Protein AF-A0A969GE03-F1 (afdb_monomer_lite)

Sequence (75 aa):
MKLLFLFLDGIGLGEDNPEINPFAKANMPFLESLLGSKKIIKTSAPVENDQVTLLAIDPNLGVKGLPQSATGQAV

Secondary structure (DSSP, 8-state):
--------TT-----S-TTT-HHHHS--HHHHHHTTS--SSGGG--EE-SS-EE----TTTT-SSS--TTSS---

Structure (mmCIF, N/CA/C/O backbone):
data_AF-A0A969GE03-F1
#
_entry.id   AF-A0A969GE03-F1
#
loop_
_atom_site.group_PDB
_atom_site.id
_atom_site.type_symbol
_atom_site.label_atom_id
_atom_site.label_alt_id
_atom_site.label_comp_id
_atom_site.label_asym_id
_atom_site.label_entity_id
_atom_site.label_seq_id
_atom_site.pdbx_PDB_ins_code
_atom_site.Cartn_x
_atom_site.Cartn_y
_atom_site.Cartn_z
_atom_site.occupancy
_atom_site.B_iso_or_equiv
_atom_site.auth_seq_id
_atom_site.auth_comp_id
_atom_site.auth_asym_id
_atom_site.auth_atom_id
_atom_site.pdbx_PDB_model_num
ATOM 1 N N . MET A 1 1 ? -27.894 -2.654 -4.244 1.00 79.81 1 MET A N 1
ATOM 2 C CA . MET A 1 1 ? -26.510 -2.673 -3.725 1.00 79.81 1 MET A CA 1
ATOM 3 C C . MET A 1 1 ? -25.683 -1.720 -4.575 1.00 79.81 1 MET A C 1
ATOM 5 O O . MET A 1 1 ? -25.838 -1.764 -5.788 1.00 79.81 1 MET A O 1
ATOM 9 N N . LYS A 1 2 ? -24.912 -0.807 -3.976 1.00 93.00 2 LYS A N 1
ATOM 10 C CA . LYS A 1 2 ? -24.056 0.146 -4.704 1.00 93.00 2 LYS A CA 1
ATOM 11 C C . LYS A 1 2 ? -22.600 -0.210 -4.408 1.00 93.00 2 LYS A C 1
ATOM 13 O O . LYS A 1 2 ? -22.285 -0.467 -3.252 1.00 93.00 2 LYS A O 1
ATOM 18 N N . LEU A 1 3 ? -21.759 -0.238 -5.436 1.00 95.19 3 LEU A N 1
ATOM 19 C CA . LEU A 1 3 ? -20.327 -0.507 -5.334 1.00 95.19 3 LEU A CA 1
ATOM 20 C C . LEU A 1 3 ? -19.569 0.745 -5.775 1.00 95.19 3 LEU A C 1
ATOM 22 O O . LEU A 1 3 ? -19.900 1.323 -6.810 1.00 95.19 3 LEU A O 1
ATOM 26 N N . LEU A 1 4 ? -18.558 1.137 -5.004 1.00 95.94 4 LEU A N 1
ATOM 27 C CA . LEU A 1 4 ? -17.558 2.108 -5.425 1.00 95.94 4 LEU A CA 1
ATOM 28 C C . LEU A 1 4 ? -16.257 1.354 -5.690 1.00 95.94 4 LEU A C 1
ATOM 30 O O . LEU A 1 4 ? -15.730 0.703 -4.793 1.00 95.94 4 LEU A O 1
ATOM 34 N N . PHE A 1 5 ? -15.752 1.457 -6.914 1.00 95.50 5 PHE A N 1
ATOM 35 C CA . PHE A 1 5 ? -14.440 0.950 -7.290 1.00 95.50 5 PHE A CA 1
ATOM 36 C C . PHE A 1 5 ? -13.519 2.137 -7.564 1.00 95.50 5 PHE A C 1
ATOM 38 O O . PHE A 1 5 ? -13.852 3.003 -8.372 1.00 95.50 5 PHE A O 1
ATOM 45 N N . LEU A 1 6 ? -12.384 2.185 -6.867 1.00 92.81 6 LEU A N 1
ATOM 46 C CA . LEU A 1 6 ? -11.359 3.208 -7.042 1.00 92.81 6 LEU A CA 1
ATOM 47 C C . LEU A 1 6 ? -10.110 2.545 -7.617 1.00 92.81 6 LEU A C 1
ATOM 49 O O . LEU A 1 6 ? -9.536 1.659 -6.989 1.00 92.81 6 LEU A O 1
ATOM 53 N N . PHE A 1 7 ? -9.688 2.993 -8.796 1.00 89.62 7 PHE A N 1
ATOM 54 C CA . PHE A 1 7 ? -8.422 2.603 -9.407 1.00 89.62 7 PHE A CA 1
ATOM 55 C C . PHE A 1 7 ? -7.447 3.777 -9.311 1.00 89.62 7 PHE A C 1
ATOM 57 O O . PHE A 1 7 ? -7.756 4.871 -9.783 1.00 89.62 7 PHE A O 1
ATOM 64 N N . LEU A 1 8 ? -6.298 3.559 -8.670 1.00 89.12 8 LEU A N 1
ATOM 65 C CA . LEU A 1 8 ? -5.274 4.580 -8.468 1.00 89.12 8 LEU A CA 1
ATOM 66 C C . LEU A 1 8 ? -4.035 4.210 -9.287 1.00 89.12 8 LEU A C 1
ATOM 68 O O . LEU A 1 8 ? -3.227 3.389 -8.858 1.00 89.12 8 LEU A O 1
ATOM 72 N N . ASP A 1 9 ? -3.907 4.804 -10.472 1.00 85.19 9 ASP A N 1
ATOM 73 C CA . ASP A 1 9 ? -2.760 4.565 -11.350 1.00 85.19 9 ASP A CA 1
ATOM 74 C C . ASP A 1 9 ? -1.459 5.121 -10.746 1.00 85.19 9 ASP A C 1
ATOM 76 O O . ASP A 1 9 ? -1.459 6.127 -10.033 1.00 85.19 9 ASP A O 1
ATOM 80 N N . GLY A 1 10 ? -0.344 4.447 -11.022 1.00 84.06 10 GLY A N 1
ATOM 81 C CA . GLY A 1 10 ? 0.984 4.820 -10.534 1.00 84.06 10 GLY A CA 1
ATOM 82 C C . GLY A 1 10 ? 1.199 4.634 -9.028 1.00 84.06 10 GLY A C 1
ATOM 83 O O . GLY A 1 10 ? 2.233 5.060 -8.513 1.00 84.06 10 GLY A O 1
ATOM 84 N N . ILE A 1 11 ? 0.262 4.002 -8.311 1.00 88.88 11 ILE A N 1
ATOM 85 C CA . ILE A 1 11 ? 0.375 3.745 -6.872 1.00 88.88 11 ILE A CA 1
ATOM 86 C C . ILE A 1 11 ? 0.654 2.266 -6.608 1.00 88.88 11 ILE A C 1
ATOM 88 O O . ILE A 1 11 ? -0.047 1.380 -7.088 1.00 88.88 11 ILE A O 1
ATOM 92 N N . GLY A 1 12 ? 1.672 2.008 -5.786 1.00 89.50 12 GLY A N 1
ATOM 93 C CA . GLY A 1 12 ? 2.015 0.681 -5.287 1.00 89.50 12 GLY A CA 1
ATOM 94 C C . GLY A 1 12 ? 2.428 0.714 -3.818 1.00 89.50 12 GLY A C 1
ATOM 95 O O . GLY A 1 12 ? 2.528 1.777 -3.202 1.00 89.50 12 GLY A O 1
ATOM 96 N N . LEU A 1 13 ? 2.690 -0.465 -3.253 1.00 93.56 13 LEU A N 1
ATOM 97 C CA . LEU A 1 13 ? 3.185 -0.601 -1.884 1.00 93.56 13 LEU A CA 1
ATOM 98 C C . LEU A 1 13 ? 4.719 -0.536 -1.869 1.00 93.56 13 LEU A C 1
ATOM 100 O O . LEU A 1 13 ? 5.396 -1.493 -2.246 1.00 93.56 13 LEU A O 1
ATOM 104 N N . GLY A 1 14 ? 5.257 0.607 -1.442 1.00 94.06 14 GLY A N 1
ATOM 105 C CA . GLY A 1 14 ? 6.698 0.855 -1.315 1.00 94.06 14 GLY A CA 1
ATOM 106 C C . GLY A 1 14 ? 7.267 0.558 0.078 1.00 94.06 14 GLY A C 1
ATOM 107 O O . GLY A 1 14 ? 6.530 0.254 1.016 1.00 94.06 14 GLY A O 1
ATOM 108 N N . GLU A 1 15 ? 8.590 0.672 0.209 1.00 96.38 15 GLU A N 1
ATOM 109 C CA . GLU A 1 15 ? 9.331 0.485 1.469 1.00 96.38 15 GLU A CA 1
ATOM 110 C C . GLU A 1 15 ? 8.944 1.518 2.544 1.00 96.38 15 GLU A C 1
ATOM 112 O O . GLU A 1 15 ? 8.470 2.612 2.222 1.00 96.38 15 GLU A O 1
ATOM 117 N N . ASP A 1 16 ? 9.183 1.198 3.820 1.00 97.00 16 ASP A N 1
ATOM 118 C CA . ASP A 1 16 ? 8.988 2.127 4.945 1.00 97.00 16 ASP A CA 1
ATOM 119 C C . ASP A 1 16 ? 10.101 3.186 5.001 1.00 97.00 16 ASP A C 1
ATOM 121 O O . ASP A 1 16 ? 11.000 3.155 5.839 1.00 97.00 16 ASP A O 1
ATOM 125 N N . ASN A 1 17 ? 10.100 4.087 4.023 1.00 97.56 17 ASN A N 1
ATOM 126 C CA . ASN A 1 17 ? 11.086 5.151 3.917 1.00 97.56 17 ASN A CA 1
ATOM 127 C C . ASN A 1 17 ? 10.390 6.488 3.617 1.00 97.56 17 ASN A C 1
ATOM 129 O O . ASN A 1 17 ? 10.045 6.745 2.459 1.00 97.56 17 ASN A O 1
ATOM 1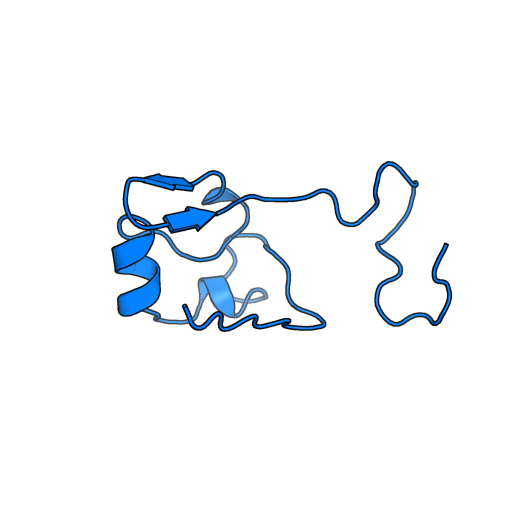33 N N . PRO A 1 18 ? 10.205 7.359 4.627 1.00 97.00 18 PRO A N 1
ATOM 134 C CA . PRO A 1 18 ? 9.534 8.650 4.469 1.00 97.00 18 PRO A CA 1
ATOM 135 C C . PRO A 1 18 ? 10.188 9.622 3.474 1.00 97.00 18 PRO A C 1
ATOM 137 O O . PRO A 1 18 ? 9.517 10.551 3.026 1.00 97.00 18 PRO A O 1
ATOM 140 N N . GLU A 1 19 ? 11.459 9.423 3.110 1.00 97.88 19 GLU A N 1
ATOM 141 C CA . GLU A 1 19 ? 12.166 10.290 2.155 1.00 97.88 19 GLU A CA 1
ATOM 142 C C . GLU A 1 19 ? 11.792 9.999 0.694 1.00 97.88 19 GLU A C 1
ATOM 144 O O . GLU A 1 19 ? 11.906 10.879 -0.156 1.00 97.88 19 GLU A O 1
ATOM 149 N N . ILE A 1 20 ? 11.321 8.783 0.391 1.00 95.88 20 ILE A N 1
ATOM 150 C CA . ILE A 1 20 ? 11.003 8.352 -0.985 1.00 95.88 20 ILE A CA 1
ATOM 151 C C . ILE A 1 20 ? 9.590 7.782 -1.146 1.00 95.88 20 ILE A C 1
ATOM 153 O O . ILE A 1 20 ? 9.100 7.683 -2.267 1.00 95.88 20 ILE A O 1
ATOM 157 N N . ASN A 1 21 ? 8.931 7.398 -0.051 1.00 96.56 21 ASN A N 1
ATOM 158 C CA . ASN A 1 21 ? 7.585 6.841 -0.052 1.00 96.56 21 ASN A CA 1
ATOM 159 C C . ASN A 1 21 ? 6.604 7.822 0.619 1.00 96.56 21 ASN A C 1
ATOM 161 O O . ASN A 1 21 ? 6.549 7.902 1.852 1.00 96.56 21 ASN A O 1
ATOM 165 N N . PRO A 1 22 ? 5.768 8.533 -0.162 1.00 96.06 22 PRO A N 1
ATOM 166 C CA . PRO A 1 22 ? 4.761 9.438 0.380 1.00 96.06 22 PRO A CA 1
ATOM 167 C C . PRO A 1 22 ? 3.787 8.766 1.353 1.00 96.06 22 PRO A C 1
ATOM 169 O O . PRO A 1 22 ? 3.363 9.414 2.305 1.00 96.06 22 PRO A O 1
ATOM 172 N N . PHE A 1 23 ? 3.472 7.477 1.182 1.00 96.38 23 PHE A N 1
ATOM 173 C CA . PHE A 1 23 ? 2.595 6.742 2.101 1.00 96.38 23 PHE A CA 1
ATOM 174 C C . PHE A 1 23 ? 3.270 6.398 3.436 1.00 96.38 23 PHE A C 1
ATOM 176 O O . PHE A 1 23 ? 2.584 6.291 4.451 1.00 96.38 23 PHE A O 1
ATOM 183 N N . ALA A 1 24 ? 4.603 6.290 3.469 1.00 97.00 24 ALA A N 1
ATOM 184 C CA . ALA A 1 24 ? 5.348 6.173 4.724 1.00 97.00 24 ALA A CA 1
ATOM 185 C C . ALA A 1 24 ? 5.331 7.504 5.499 1.00 97.00 24 ALA A C 1
ATOM 187 O O . ALA A 1 24 ? 5.196 7.527 6.724 1.00 97.00 24 ALA A O 1
ATOM 188 N N . LYS A 1 25 ? 5.385 8.637 4.787 1.00 97.38 25 LYS A N 1
ATOM 189 C CA . LYS A 1 25 ? 5.393 9.982 5.383 1.00 97.38 25 LYS A CA 1
ATOM 190 C C . LYS A 1 25 ? 4.007 10.509 5.762 1.00 97.38 25 LYS A C 1
ATOM 192 O O . LYS A 1 25 ? 3.874 11.195 6.772 1.00 97.38 25 LYS A O 1
ATOM 197 N N . ALA A 1 26 ? 2.988 10.226 4.955 1.00 97.06 26 ALA A N 1
ATOM 198 C CA . ALA A 1 26 ? 1.645 10.760 5.138 1.00 97.06 26 ALA A CA 1
ATOM 199 C C . ALA A 1 26 ? 1.022 10.304 6.467 1.00 97.06 26 ALA A C 1
ATOM 201 O O . ALA A 1 26 ? 1.225 9.173 6.912 1.00 97.06 26 ALA A O 1
ATOM 202 N N . ASN A 1 27 ? 0.248 11.200 7.082 1.00 96.81 27 ASN A N 1
ATOM 203 C CA . ASN A 1 27 ? -0.594 10.899 8.236 1.00 96.81 27 ASN A CA 1
ATOM 204 C C . ASN A 1 27 ? -2.011 10.592 7.736 1.00 96.81 27 ASN A C 1
ATOM 206 O O . ASN A 1 27 ? -2.684 11.494 7.234 1.00 96.81 27 ASN A O 1
ATOM 210 N N . MET A 1 28 ? -2.452 9.337 7.841 1.00 96.88 28 MET A N 1
ATOM 211 C CA . MET A 1 28 ? -3.745 8.889 7.306 1.00 96.88 28 MET A CA 1
ATOM 212 C C . MET A 1 28 ? -4.573 8.178 8.384 1.00 96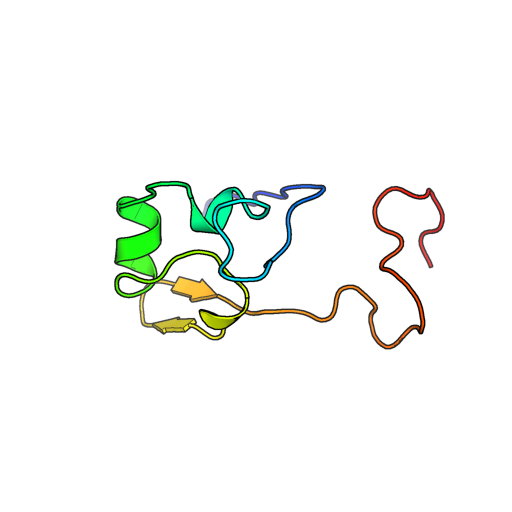.88 28 MET A C 1
ATOM 214 O O . MET A 1 28 ? -4.854 6.987 8.256 1.00 96.88 28 MET A O 1
ATOM 218 N N . PRO A 1 29 ? -5.023 8.887 9.433 1.00 97.12 29 PRO A N 1
ATOM 219 C CA . PRO A 1 29 ? -5.528 8.262 10.658 1.00 97.12 29 PRO A CA 1
ATOM 220 C C . PRO A 1 29 ? -6.732 7.338 10.433 1.00 97.12 29 PRO A C 1
ATOM 222 O O . PRO A 1 29 ? -6.837 6.297 11.073 1.00 97.12 29 PRO A O 1
ATOM 225 N N . PHE A 1 30 ? -7.628 7.678 9.500 1.00 96.62 30 PHE A N 1
ATOM 226 C CA . PHE A 1 30 ? -8.770 6.821 9.175 1.00 96.62 30 PHE A CA 1
ATOM 227 C C . PHE A 1 30 ? -8.331 5.491 8.548 1.00 96.62 30 PHE A C 1
ATOM 229 O O . PHE A 1 30 ? -8.702 4.429 9.041 1.00 96.62 30 PHE A O 1
ATOM 236 N N . LEU A 1 31 ? -7.498 5.534 7.503 1.00 95.06 31 LEU A N 1
ATOM 237 C CA . LEU A 1 31 ? -6.992 4.323 6.850 1.00 95.06 31 LEU A CA 1
ATOM 238 C C . LEU A 1 31 ? -6.102 3.510 7.792 1.00 95.06 31 LEU A C 1
ATOM 240 O O . LEU A 1 31 ? -6.238 2.293 7.855 1.00 95.06 31 LEU A O 1
ATOM 244 N N . GLU A 1 32 ? -5.249 4.177 8.569 1.00 97.00 32 GLU A N 1
ATOM 245 C CA . GLU A 1 32 ? -4.410 3.528 9.575 1.00 97.00 32 GLU A CA 1
ATOM 246 C C . GLU A 1 32 ? -5.266 2.807 10.624 1.00 97.00 32 GLU A C 1
ATOM 248 O O . GLU A 1 32 ? -4.975 1.660 10.953 1.00 97.00 32 GLU A O 1
ATOM 253 N N . SER A 1 33 ? -6.365 3.413 11.093 1.00 96.81 33 SER A N 1
ATOM 254 C CA . SER A 1 33 ? -7.279 2.764 12.046 1.00 96.81 33 SER A CA 1
ATOM 255 C C . SER A 1 33 ? -7.929 1.495 11.490 1.00 96.81 33 SER A C 1
ATOM 257 O O . SER A 1 33 ? -7.982 0.491 12.197 1.00 96.81 33 SER A O 1
ATOM 259 N N . LEU A 1 34 ? -8.337 1.493 10.214 1.00 96.50 34 LEU A N 1
ATOM 260 C CA . LEU A 1 34 ? -8.878 0.298 9.555 1.00 96.50 34 LEU A CA 1
ATOM 261 C C . LEU A 1 34 ? -7.822 -0.813 9.458 1.00 96.50 34 LEU A C 1
ATOM 263 O O . LEU A 1 34 ? -8.139 -1.995 9.571 1.00 96.50 34 LEU A O 1
ATOM 267 N N . LEU A 1 35 ? -6.555 -0.434 9.282 1.00 96.25 35 LEU A N 1
ATOM 268 C CA . LEU A 1 35 ? -5.420 -1.346 9.146 1.00 96.25 35 LEU A CA 1
ATOM 269 C C . LEU A 1 35 ? -4.781 -1.754 10.488 1.00 96.25 35 LEU A C 1
ATOM 271 O O . LEU A 1 35 ? -3.721 -2.382 10.490 1.00 96.25 35 LEU A O 1
ATOM 275 N N . GLY A 1 36 ? -5.393 -1.416 11.629 1.00 95.06 36 GLY A N 1
ATOM 276 C CA . GLY A 1 36 ? -4.845 -1.733 12.952 1.00 95.06 36 GLY A CA 1
ATOM 277 C C . GLY A 1 36 ? -3.619 -0.889 13.313 1.00 95.06 36 GLY A C 1
ATOM 278 O O . GLY A 1 36 ? -2.616 -1.418 13.788 1.00 95.06 36 GLY A O 1
ATOM 279 N N . SER A 1 37 ? -3.697 0.418 13.055 1.00 95.12 37 SER A N 1
ATOM 280 C CA . SER A 1 37 ? -2.638 1.418 13.266 1.00 95.12 37 SER A CA 1
ATOM 281 C C . SER A 1 37 ? -1.393 1.217 12.393 1.00 95.12 37 SER A C 1
ATOM 283 O O . SER A 1 37 ? -0.296 1.643 12.757 1.00 95.12 37 SER A O 1
ATOM 285 N N . LYS A 1 38 ? -1.551 0.568 11.234 1.00 95.94 38 LYS A N 1
ATOM 286 C CA . LYS A 1 38 ? -0.484 0.351 10.246 1.00 95.94 38 LYS A CA 1
ATOM 287 C C . LYS A 1 38 ? -0.620 1.305 9.060 1.00 95.94 38 LYS A C 1
ATOM 289 O O . LYS A 1 38 ? -1.728 1.640 8.648 1.00 95.94 38 LYS A O 1
ATOM 294 N N . LYS A 1 39 ? 0.512 1.692 8.469 1.00 96.25 39 LYS A N 1
ATOM 295 C CA . LYS A 1 39 ? 0.565 2.517 7.249 1.00 96.25 39 LYS A CA 1
ATOM 296 C C . LYS A 1 39 ? 0.321 1.681 5.986 1.00 96.25 39 LYS A C 1
ATOM 298 O O . LYS A 1 39 ? 0.463 0.462 5.990 1.00 96.25 39 LYS A O 1
ATOM 303 N N . ILE A 1 40 ? 0.005 2.340 4.869 1.00 95.69 40 ILE A N 1
ATOM 304 C CA . ILE A 1 40 ? -0.149 1.686 3.555 1.00 95.69 40 ILE A CA 1
ATOM 305 C C . ILE A 1 40 ? 1.229 1.539 2.899 1.00 95.69 40 ILE A C 1
ATOM 307 O O . ILE A 1 40 ? 1.614 2.298 2.015 1.00 95.69 40 ILE A O 1
ATOM 311 N N . ILE A 1 41 ? 2.004 0.578 3.390 1.00 96.81 41 ILE A N 1
ATOM 312 C CA . ILE A 1 41 ? 3.376 0.298 2.949 1.00 96.81 41 ILE A CA 1
ATOM 313 C C . ILE A 1 41 ? 3.581 -1.209 2.768 1.00 96.81 41 ILE A C 1
ATOM 315 O O . ILE A 1 41 ? 2.822 -2.019 3.303 1.00 96.81 41 ILE A O 1
ATOM 319 N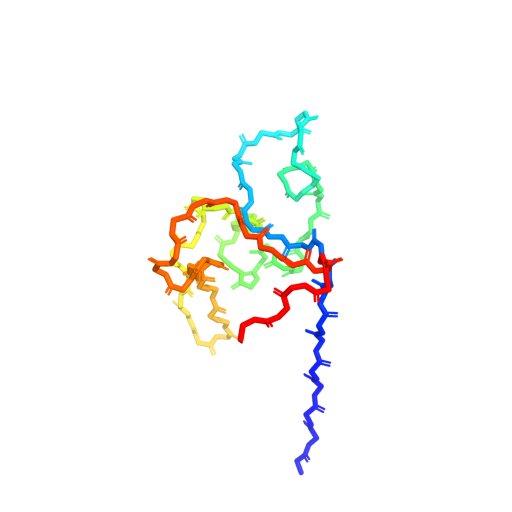 N . LYS A 1 42 ? 4.624 -1.597 2.032 1.00 95.56 42 LYS A N 1
ATOM 320 C CA . LYS A 1 42 ? 4.908 -2.986 1.636 1.00 95.56 42 LYS A CA 1
ATOM 321 C C . LYS A 1 42 ? 4.935 -3.966 2.805 1.00 95.56 42 LYS A C 1
ATOM 323 O O . LYS A 1 42 ? 4.323 -5.023 2.724 1.00 95.56 42 LYS A O 1
ATOM 328 N N . THR A 1 43 ? 5.598 -3.600 3.898 1.00 96.06 43 THR A N 1
ATOM 329 C CA . THR A 1 43 ? 5.757 -4.442 5.095 1.00 96.06 43 THR A CA 1
ATOM 330 C C . THR A 1 43 ? 4.493 -4.553 5.947 1.00 96.06 43 THR A C 1
ATOM 332 O O . THR A 1 43 ? 4.440 -5.390 6.844 1.00 96.06 43 THR A O 1
ATOM 335 N N . SER A 1 44 ? 3.472 -3.727 5.691 1.00 96.50 44 SER A N 1
ATOM 336 C CA . SER A 1 44 ? 2.200 -3.803 6.418 1.00 96.50 44 SER A CA 1
ATOM 337 C C . SER A 1 44 ? 1.274 -4.883 5.870 1.00 96.50 44 SER A C 1
ATOM 339 O O . SER A 1 44 ? 0.421 -5.362 6.614 1.00 96.50 44 SER A O 1
ATOM 341 N N . ALA A 1 45 ? 1.444 -5.280 4.606 1.00 95.94 45 ALA A N 1
ATOM 342 C CA . ALA A 1 45 ? 0.687 -6.364 4.000 1.00 95.94 45 ALA A CA 1
ATOM 343 C C . ALA A 1 45 ? 1.294 -7.744 4.356 1.00 95.94 45 ALA A C 1
ATOM 345 O O . ALA A 1 45 ? 2.519 -7.876 4.402 1.00 95.94 45 ALA A O 1
ATOM 346 N N . PRO A 1 46 ? 0.467 -8.789 4.546 1.00 96.75 46 PRO A N 1
ATOM 347 C CA . PRO A 1 46 ? -0.990 -8.754 4.471 1.00 96.75 46 PRO A CA 1
ATOM 348 C C . PRO A 1 46 ? -1.645 -8.186 5.743 1.00 96.75 46 PRO A C 1
ATOM 350 O O . PRO A 1 46 ? -1.131 -8.325 6.854 1.00 96.75 46 PRO A O 1
ATOM 353 N N . VAL A 1 47 ? -2.823 -7.585 5.569 1.00 96.94 47 VAL A N 1
ATOM 354 C CA . VAL A 1 47 ? -3.780 -7.319 6.654 1.00 96.94 47 VAL A CA 1
ATOM 355 C C . VAL A 1 47 ? -5.101 -7.955 6.266 1.00 96.94 47 VAL A C 1
ATOM 357 O O . VAL A 1 47 ? -5.568 -7.760 5.148 1.00 96.94 47 VAL 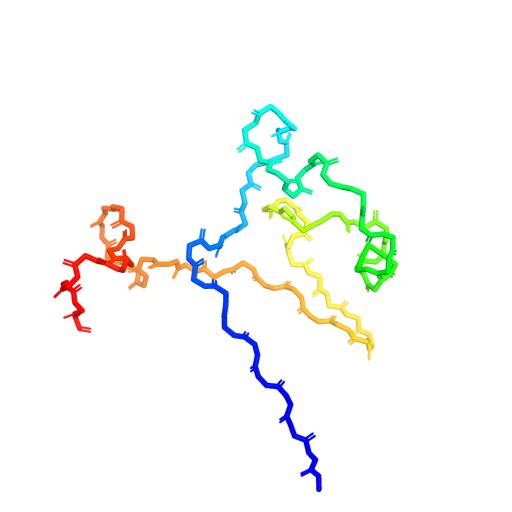A O 1
ATOM 360 N N . GLU A 1 48 ? -5.712 -8.680 7.190 1.00 97.19 48 GLU A N 1
ATOM 361 C CA . GLU A 1 48 ? -7.068 -9.192 7.048 1.00 97.19 48 GLU A CA 1
ATOM 362 C C . GLU A 1 48 ? -7.765 -9.058 8.400 1.00 97.19 48 GLU A C 1
ATOM 364 O O . GLU A 1 48 ? -7.235 -9.484 9.428 1.00 97.19 48 GLU A O 1
ATOM 369 N N . ASN A 1 49 ? -8.913 -8.389 8.404 1.00 95.62 49 ASN A N 1
ATOM 370 C CA . ASN A 1 49 ? -9.790 -8.254 9.559 1.00 95.62 49 ASN A CA 1
ATOM 371 C C . ASN A 1 49 ? -11.246 -8.096 9.093 1.00 95.62 49 ASN A C 1
ATOM 373 O O . ASN A 1 49 ? -11.522 -8.057 7.895 1.00 95.62 49 ASN A O 1
ATOM 377 N N . ASP A 1 50 ? -12.170 -7.962 10.044 1.00 96.56 50 ASP A N 1
ATOM 378 C CA . ASP A 1 50 ? -13.612 -7.885 9.779 1.00 96.56 50 ASP A CA 1
ATOM 379 C C . ASP A 1 50 ? -14.037 -6.695 8.893 1.00 96.56 50 ASP A C 1
ATOM 381 O O . ASP A 1 50 ? -15.156 -6.677 8.380 1.00 96.56 50 ASP A O 1
ATOM 385 N N . GLN A 1 51 ? -13.181 -5.679 8.729 1.00 95.00 51 GLN A N 1
ATOM 386 C CA . GLN A 1 51 ? -13.490 -4.446 8.001 1.00 95.00 51 GLN A CA 1
ATOM 387 C C . GLN A 1 51 ? -12.703 -4.280 6.699 1.00 95.00 51 GLN A C 1
ATOM 389 O O . GLN A 1 51 ? -13.211 -3.659 5.763 1.00 95.00 51 GLN A O 1
ATOM 394 N N . VAL A 1 52 ? -11.459 -4.763 6.635 1.00 96.94 52 VAL A N 1
ATOM 395 C CA . VAL A 1 52 ? -10.558 -4.505 5.508 1.00 96.94 52 VAL A CA 1
ATOM 396 C C . VAL A 1 52 ? -9.600 -5.662 5.244 1.00 96.94 52 VAL A C 1
ATOM 398 O O . VAL A 1 52 ? -9.107 -6.334 6.152 1.00 96.94 52 VAL A O 1
ATOM 401 N N . THR A 1 53 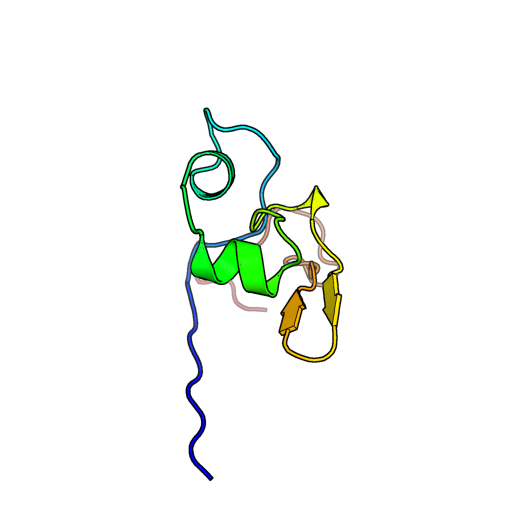? -9.268 -5.815 3.966 1.00 96.94 53 THR A N 1
ATOM 402 C CA . THR A 1 53 ? -8.187 -6.671 3.489 1.00 96.94 53 THR A CA 1
ATOM 403 C C . THR A 1 53 ? -7.186 -5.820 2.706 1.00 96.94 53 THR A C 1
ATOM 405 O O . THR A 1 53 ? -7.568 -5.090 1.791 1.00 96.94 53 THR A O 1
ATOM 408 N N . LEU A 1 54 ? -5.900 -5.917 3.049 1.00 96.69 54 LEU A N 1
ATOM 409 C CA . LEU A 1 54 ? -4.779 -5.333 2.312 1.00 96.69 54 LEU A CA 1
ATOM 410 C C . LEU A 1 54 ? -3.865 -6.461 1.837 1.00 96.69 54 LEU A C 1
ATOM 412 O O . LEU A 1 54 ? -3.284 -7.175 2.654 1.00 96.69 54 LEU A O 1
ATOM 416 N N . LEU A 1 55 ? -3.696 -6.584 0.522 1.00 96.00 55 LEU A N 1
ATOM 417 C CA . LEU A 1 55 ? -2.831 -7.584 -0.098 1.00 96.00 55 LEU A CA 1
ATOM 418 C C . LEU A 1 55 ? -1.749 -6.897 -0.927 1.00 96.00 55 LEU A C 1
ATOM 420 O O . LEU A 1 55 ? -2.031 -5.971 -1.686 1.00 96.00 55 LEU A O 1
ATOM 424 N N . ALA A 1 56 ? -0.517 -7.387 -0.806 1.00 93.75 56 ALA A N 1
ATOM 425 C CA . ALA A 1 56 ? 0.521 -7.119 -1.788 1.00 93.75 56 ALA A CA 1
ATOM 426 C C . ALA A 1 56 ? 0.355 -8.114 -2.941 1.00 93.75 56 ALA A C 1
ATOM 428 O O . ALA A 1 56 ? 0.266 -9.320 -2.712 1.00 93.75 56 ALA A O 1
ATOM 429 N N . ILE A 1 57 ? 0.302 -7.605 -4.166 1.00 89.19 57 ILE A N 1
ATOM 430 C CA . ILE A 1 57 ? 0.173 -8.411 -5.382 1.00 89.19 57 ILE A CA 1
ATOM 431 C C . ILE A 1 57 ? 1.453 -8.309 -6.201 1.00 89.19 57 ILE A C 1
ATOM 433 O O . ILE A 1 57 ? 2.157 -7.305 -6.107 1.00 89.19 57 ILE A O 1
ATOM 437 N N . ASP A 1 58 ? 1.748 -9.339 -6.991 1.00 88.19 58 ASP A N 1
ATOM 438 C CA . ASP A 1 58 ? 2.851 -9.306 -7.947 1.00 88.19 58 ASP A CA 1
ATOM 439 C C . ASP A 1 58 ? 2.455 -8.452 -9.167 1.00 88.19 58 ASP A C 1
ATOM 441 O O . ASP A 1 58 ? 1.641 -8.907 -9.977 1.00 88.19 58 ASP A O 1
ATOM 445 N N . PRO A 1 59 ? 3.011 -7.236 -9.337 1.00 84.56 59 PRO A N 1
ATOM 446 C CA . PRO A 1 59 ? 2.691 -6.393 -10.486 1.00 84.56 59 PRO A CA 1
ATOM 447 C C . PRO A 1 59 ? 3.272 -6.932 -11.804 1.00 84.56 59 PRO A C 1
ATOM 449 O O . PRO A 1 59 ? 2.930 -6.430 -12.872 1.00 84.56 59 PRO A O 1
ATOM 452 N N . ASN A 1 60 ? 4.162 -7.925 -11.746 1.00 85.94 60 ASN A N 1
ATOM 453 C CA . ASN A 1 60 ? 4.805 -8.525 -12.905 1.00 85.94 60 ASN A CA 1
ATOM 454 C C . ASN A 1 60 ? 4.078 -9.764 -13.439 1.00 85.94 60 ASN A C 1
ATOM 456 O O . ASN A 1 60 ? 4.408 -10.211 -14.536 1.00 85.94 60 ASN A O 1
ATOM 460 N N . LEU A 1 61 ? 3.131 -10.339 -12.689 1.00 85.94 61 LEU A N 1
ATOM 461 C CA . LEU A 1 61 ? 2.442 -11.591 -13.038 1.00 85.94 61 LEU A CA 1
ATOM 462 C C . LEU A 1 61 ? 3.417 -12.715 -13.456 1.00 85.94 61 LEU A C 1
ATOM 464 O O . LEU A 1 61 ? 3.173 -13.455 -14.408 1.00 85.94 61 LEU A O 1
ATOM 468 N N . GLY A 1 62 ? 4.562 -12.817 -12.775 1.00 86.44 62 GLY A N 1
ATOM 469 C CA . GLY A 1 62 ? 5.621 -13.783 -13.086 1.00 86.44 62 GLY A CA 1
ATOM 470 C C . GLY A 1 62 ? 6.525 -13.432 -14.279 1.00 86.44 62 GLY A C 1
ATOM 471 O O . GLY A 1 62 ? 7.446 -14.194 -14.587 1.00 86.44 62 GLY A O 1
ATOM 472 N N . VAL A 1 63 ? 6.325 -12.290 -14.943 1.00 85.25 63 VAL A N 1
ATOM 473 C CA . VAL A 1 63 ? 7.169 -11.826 -16.055 1.00 85.25 63 VAL A CA 1
ATOM 474 C C . VAL A 1 63 ? 8.405 -11.091 -15.529 1.00 85.25 63 VAL A C 1
ATOM 476 O O . VAL A 1 63 ? 8.312 -10.112 -14.791 1.00 85.25 63 VAL A O 1
ATOM 479 N N . LYS A 1 64 ? 9.600 -11.529 -15.939 1.00 86.81 64 LYS A N 1
ATOM 480 C CA . LYS A 1 64 ? 10.862 -10.887 -15.534 1.00 86.81 64 LYS A CA 1
ATOM 481 C C . LYS A 1 64 ? 10.939 -9.435 -16.018 1.00 86.81 64 LYS A C 1
ATOM 483 O O . LYS A 1 64 ? 10.629 -9.149 -17.169 1.00 86.81 64 LYS A O 1
ATOM 488 N N . GLY A 1 65 ? 11.475 -8.555 -15.173 1.00 85.62 65 GLY A N 1
ATOM 489 C CA . GLY A 1 65 ? 11.703 -7.143 -15.488 1.00 85.62 65 GLY A CA 1
ATOM 490 C C . GLY A 1 65 ? 10.923 -6.216 -14.562 1.00 85.62 65 GLY A C 1
ATOM 491 O O . GLY A 1 65 ? 10.408 -6.649 -13.536 1.00 85.62 65 GLY A O 1
ATOM 492 N N . LEU A 1 66 ? 10.851 -4.931 -14.906 1.00 83.06 66 LEU A N 1
ATOM 493 C CA . LEU A 1 66 ? 10.005 -3.975 -14.188 1.00 83.06 66 LEU A CA 1
ATOM 494 C C . LEU A 1 66 ? 8.556 -4.064 -14.688 1.00 83.06 66 LEU A C 1
ATOM 496 O O . LEU A 1 66 ? 8.363 -4.289 -15.890 1.00 83.06 66 LEU A O 1
ATOM 500 N N . PRO A 1 67 ? 7.556 -3.833 -13.816 1.00 78.94 67 PRO A N 1
ATOM 501 C CA . PRO A 1 67 ? 6.165 -3.706 -14.231 1.00 78.94 67 PRO A CA 1
ATOM 502 C C . PRO A 1 67 ? 6.013 -2.693 -15.362 1.00 78.94 67 PRO A C 1
ATOM 504 O O . PRO A 1 67 ? 6.573 -1.600 -15.311 1.00 78.94 67 PRO A O 1
ATOM 507 N N . GLN A 1 68 ? 5.245 -3.062 -16.382 1.00 75.62 68 GLN A N 1
ATOM 508 C CA . GLN A 1 68 ? 5.042 -2.268 -17.595 1.00 75.62 68 GLN A CA 1
ATOM 509 C C . GLN A 1 68 ? 3.748 -1.433 -17.537 1.00 75.62 68 GLN A C 1
ATOM 511 O O . GLN A 1 68 ? 3.139 -1.142 -18.565 1.00 75.62 68 GLN A O 1
ATOM 516 N N . SER A 1 69 ? 3.300 -1.042 -16.336 1.00 69.62 69 SER A N 1
ATOM 517 C CA . SER A 1 69 ? 2.117 -0.179 -16.203 1.00 69.62 69 SER A CA 1
ATOM 518 C C . SER A 1 69 ? 2.325 1.127 -16.975 1.00 69.62 69 SER A C 1
ATOM 520 O O . SER A 1 69 ? 3.402 1.719 -16.914 1.00 69.62 69 SER A O 1
ATOM 522 N N . ALA A 1 70 ? 1.299 1.560 -17.711 1.00 61.53 70 ALA A N 1
ATOM 523 C CA . ALA A 1 70 ? 1.294 2.775 -18.531 1.00 61.53 70 ALA A CA 1
ATOM 524 C C . ALA A 1 70 ? 2.364 2.863 -19.653 1.00 61.53 70 ALA A C 1
ATOM 526 O O . ALA A 1 70 ? 2.567 3.943 -20.205 1.00 61.53 70 ALA A O 1
ATOM 527 N N . THR A 1 71 ? 3.013 1.762 -20.065 1.00 68.44 71 THR A N 1
ATOM 528 C CA . THR A 1 71 ? 4.002 1.784 -21.174 1.00 68.44 71 THR A CA 1
ATOM 529 C C . THR A 1 71 ? 3.406 1.510 -22.561 1.00 68.44 71 THR A C 1
ATOM 531 O O . THR A 1 71 ? 4.126 1.491 -23.559 1.00 68.44 71 THR A O 1
ATOM 534 N N . GLY A 1 72 ? 2.092 1.269 -22.653 1.00 63.06 72 GLY A N 1
ATOM 535 C CA . GLY A 1 72 ? 1.426 0.858 -23.899 1.00 63.06 72 GLY A CA 1
ATOM 536 C C . GLY A 1 72 ? 1.752 -0.576 -24.337 1.00 63.06 72 GLY A C 1
ATOM 537 O O . GLY A 1 72 ? 1.268 -1.023 -25.372 1.00 63.06 72 GLY A O 1
ATOM 538 N N . GLN A 1 73 ? 2.544 -1.301 -23.545 1.00 60.09 73 GLN A N 1
ATOM 539 C CA . GLN A 1 73 ? 2.857 -2.716 -23.713 1.00 60.09 73 GLN A CA 1
ATOM 540 C C . GLN A 1 73 ? 1.972 -3.518 -22.749 1.00 60.09 73 GLN A C 1
ATOM 542 O O . GLN A 1 73 ? 2.436 -4.033 -21.735 1.00 60.09 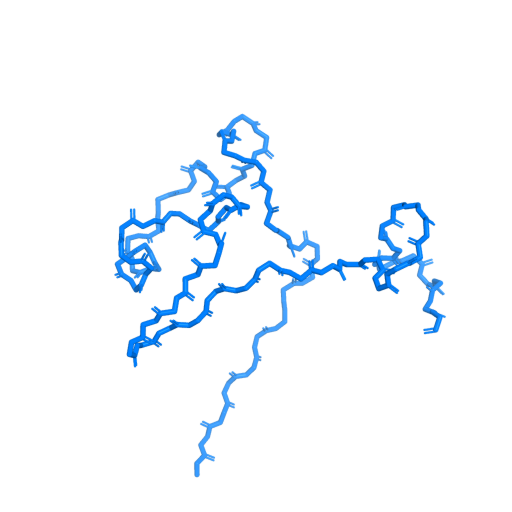73 GLN A O 1
ATOM 547 N N . ALA A 1 74 ? 0.665 -3.548 -23.011 1.00 51.81 74 ALA A N 1
ATOM 548 C CA . ALA A 1 74 ? -0.204 -4.520 -22.355 1.00 51.81 74 ALA A CA 1
ATOM 549 C C . ALA A 1 74 ? 0.044 -5.883 -23.017 1.00 51.81 74 ALA A C 1
ATOM 551 O O . ALA A 1 74 ? -0.014 -5.977 -24.244 1.00 51.81 74 ALA A O 1
ATOM 552 N N . VAL A 1 75 ? 0.365 -6.901 -22.219 1.00 50.34 75 VAL A N 1
ATOM 553 C CA . VAL A 1 75 ? 0.386 -8.306 -22.660 1.00 50.34 75 VAL A CA 1
ATOM 554 C C . VAL A 1 75 ? -1.014 -8.883 -22.513 1.00 50.34 75 VAL A C 1
ATOM 556 O O . VAL A 1 75 ? -1.650 -8.572 -21.480 1.00 50.34 75 VAL A O 1
#

pLDDT: mean 90.07, std 10.89, range [50.34, 97.88]

Foldseek 3Di:
DDDDDDDDPPDAAADCDVVPDVQNVDDDPVVCVLLVNDTSHDVSPQGDDPRDGDHHDDLCPPPPDDRCGPVPPDD

Radius of gyration: 14.41 Å; chains: 1; bounding box: 39×25×37 Å